Protein AF-A0A1W9T9X5-F1 (afdb_monomer)

Sequence (117 aa):
QAKKDGDTEKVKDIQAWGPAQQAQAHLKAFGTAPVHECFDCVKDKIPDVAKAAGVDVIVSKWEFDYMSPDADVVDITMELAKLFNPSERGWKSIKSLKKWKPYSHEKLQRIEKKHPH

Radius of gyration: 18.31 Å; Cα contacts (8 Å, |Δi|>4): 58; chains: 1; bounding box: 38×31×48 Å

pLDDT: mean 88.53, std 11.3, range [49.0, 98.12]

Foldseek 3Di:
DCVVPVVVVVVVVVVVVPLVVVLVVCCVLQAQDDPVVVCPVVVVVVVVLCVVQVHPDDDRPSPDPDDDPPDDDDPCVVVSVVSVVDDPVRVVVVVVSVPHDHDYSVVSVVVCVVPPD

Nearest PDB structures (foldseek):
  5zuv-assembly1_B  TM=2.141E-01  e=5.574E+00  Human coronavirus 229E
  4njl-assembly1_A  TM=1.615E-01  e=5.574E+00  Middle East respiratory syndrome-related coronavirus

Solvent-accessible surface area (backbone atoms only — not comparable to full-atom values): 7437 Å² total; per-residue (Å²): 112,49,88,80,70,73,43,63,64,62,42,50,53,58,62,54,45,56,44,53,52,50,53,51,50,46,36,44,73,44,26,75,48,82,59,69,78,73,41,65,90,48,51,89,54,48,64,58,55,31,59,75,70,72,46,96,76,90,75,61,98,74,72,68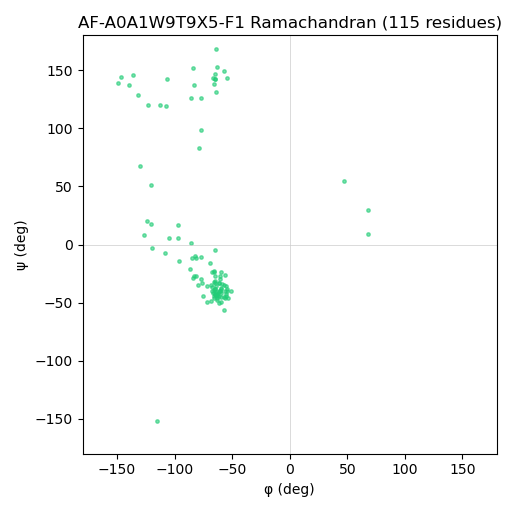,96,77,76,64,95,82,60,88,82,80,91,53,67,67,64,60,51,53,74,71,67,62,50,75,69,47,51,53,51,54,62,56,52,73,74,55,79,63,42,55,69,67,59,50,54,54,49,45,73,75,57,72,115

Structure (mmCIF, N/CA/C/O backbone):
data_AF-A0A1W9T9X5-F1
#
_entry.id   AF-A0A1W9T9X5-F1
#
loop_
_atom_site.group_PDB
_atom_site.id
_atom_site.type_symbol
_atom_site.label_atom_id
_atom_site.label_alt_id
_atom_site.label_comp_id
_atom_site.label_asym_id
_atom_site.label_entity_id
_atom_site.label_seq_id
_atom_site.pdbx_PDB_ins_code
_atom_site.Cartn_x
_atom_site.Cartn_y
_atom_site.Cartn_z
_atom_site.occupancy
_atom_site.B_iso_or_equiv
_atom_site.auth_seq_id
_atom_site.auth_comp_id
_atom_site.auth_asym_id
_atom_site.auth_atom_id
_atom_site.pdbx_PDB_model_num
ATOM 1 N N . GLN A 1 1 ? 17.165 -16.181 -24.064 1.00 55.22 1 GLN A N 1
ATOM 2 C CA . GLN A 1 1 ? 16.656 -17.068 -25.125 1.00 55.22 1 GLN A CA 1
ATOM 3 C C . GLN A 1 1 ? 16.311 -16.292 -26.404 1.00 55.22 1 GLN A C 1
ATOM 5 O O . GLN A 1 1 ? 16.989 -16.518 -27.386 1.00 55.22 1 GLN A O 1
ATOM 10 N N . ALA A 1 2 ? 15.456 -15.257 -26.385 1.00 53.75 2 ALA A N 1
ATOM 11 C CA . ALA A 1 2 ? 15.073 -14.490 -27.595 1.00 53.75 2 ALA A CA 1
ATOM 12 C C . ALA A 1 2 ? 16.221 -13.836 -28.410 1.00 53.75 2 ALA A C 1
ATOM 14 O O . ALA A 1 2 ? 16.177 -13.831 -29.634 1.00 53.75 2 ALA A O 1
ATOM 15 N N . LYS A 1 3 ? 17.298 -13.348 -27.768 1.00 49.00 3 LYS A N 1
ATOM 16 C CA . LYS A 1 3 ? 18.482 -12.820 -28.488 1.00 49.00 3 LYS A CA 1
ATOM 17 C C . LYS A 1 3 ? 19.253 -13.881 -29.291 1.00 49.00 3 LYS A C 1
ATOM 19 O O . LYS A 1 3 ? 19.994 -13.508 -30.190 1.00 49.00 3 LYS A O 1
ATOM 24 N N . LYS A 1 4 ? 19.128 -15.168 -28.943 1.00 55.03 4 LYS A N 1
ATOM 25 C CA . LYS A 1 4 ? 19.822 -16.266 -29.637 1.00 55.03 4 LYS A CA 1
ATOM 26 C C . LYS A 1 4 ? 19.043 -16.787 -30.848 1.00 55.03 4 LYS A C 1
ATOM 28 O O . LYS A 1 4 ? 19.670 -17.334 -31.744 1.00 55.03 4 LYS A O 1
ATOM 33 N N . ASP A 1 5 ? 17.733 -16.544 -30.900 1.00 58.84 5 ASP A N 1
ATOM 34 C CA . ASP A 1 5 ? 16.835 -17.151 -31.890 1.00 58.84 5 ASP A CA 1
ATOM 35 C C . ASP A 1 5 ? 16.407 -16.170 -33.006 1.00 58.84 5 ASP A C 1
ATOM 37 O O . ASP A 1 5 ? 15.570 -16.507 -33.835 1.00 58.84 5 ASP A O 1
ATOM 41 N N . GLY A 1 6 ? 16.959 -14.946 -33.045 1.00 55.44 6 GLY A N 1
ATOM 42 C CA . GLY A 1 6 ? 16.689 -13.965 -34.112 1.00 55.44 6 GLY A CA 1
ATOM 43 C C . GLY A 1 6 ? 15.258 -13.407 -34.140 1.00 55.44 6 GLY A C 1
ATOM 44 O O . GLY A 1 6 ? 14.894 -12.694 -35.072 1.00 55.44 6 GLY A O 1
ATOM 45 N N . 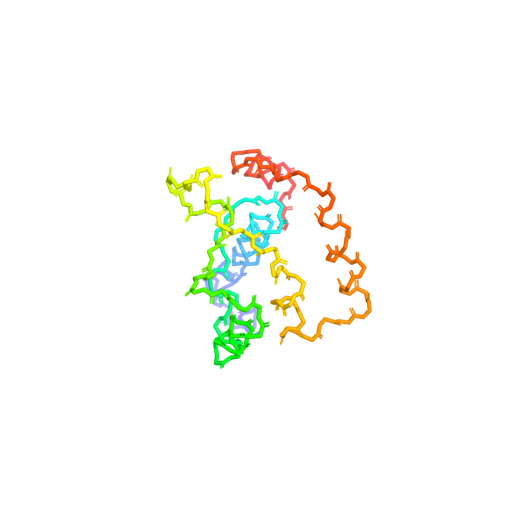ASP A 1 7 ? 14.456 -13.702 -33.115 1.00 64.44 7 ASP A N 1
ATOM 46 C CA . ASP A 1 7 ? 13.051 -13.306 -33.007 1.00 64.44 7 ASP A CA 1
ATOM 47 C C . ASP A 1 7 ? 12.941 -11.838 -32.558 1.00 64.44 7 ASP A C 1
ATOM 49 O O . ASP A 1 7 ? 12.858 -11.502 -31.371 1.00 64.44 7 ASP A O 1
ATOM 53 N N . THR A 1 8 ? 13.058 -10.942 -33.540 1.00 66.75 8 THR A N 1
ATOM 54 C CA . THR A 1 8 ? 13.164 -9.491 -33.339 1.00 66.75 8 THR A CA 1
ATOM 55 C C . THR A 1 8 ? 11.910 -8.863 -32.730 1.00 66.75 8 THR A C 1
ATOM 57 O O . THR A 1 8 ? 12.038 -7.864 -32.021 1.00 66.75 8 THR A O 1
ATOM 60 N N . GLU A 1 9 ? 10.727 -9.449 -32.931 1.00 67.75 9 GLU A N 1
ATOM 61 C CA . GLU A 1 9 ? 9.487 -9.006 -32.282 1.00 67.75 9 GLU A CA 1
ATOM 62 C C . GLU A 1 9 ? 9.487 -9.359 -30.796 1.00 67.75 9 GLU A C 1
ATOM 64 O O . GLU A 1 9 ? 9.347 -8.466 -29.961 1.00 67.75 9 GLU A O 1
ATOM 69 N N . LYS A 1 10 ? 9.807 -10.610 -30.432 1.00 65.06 10 LYS A N 1
ATOM 70 C CA . LYS A 1 10 ? 9.918 -10.990 -29.013 1.00 65.06 10 LYS A CA 1
ATOM 71 C C . LYS A 1 10 ? 10.998 -10.206 -28.273 1.00 65.06 10 LYS A C 1
ATOM 73 O O . LYS A 1 10 ? 10.852 -9.925 -27.085 1.00 65.06 10 LYS A O 1
ATOM 78 N N . VAL A 1 11 ? 12.096 -9.844 -28.941 1.00 68.62 11 VAL A N 1
ATOM 79 C CA . VAL A 1 11 ? 13.132 -8.989 -28.338 1.00 68.62 11 VAL A CA 1
ATOM 80 C C . VAL A 1 11 ? 12.605 -7.576 -28.072 1.00 68.62 11 VAL A C 1
ATOM 82 O O . VAL A 1 11 ? 12.882 -7.045 -26.997 1.00 68.62 11 VAL A O 1
ATOM 85 N N . LYS A 1 12 ? 11.834 -6.984 -28.994 1.00 70.00 12 LYS A N 1
ATOM 86 C CA . LYS A 1 12 ? 11.210 -5.665 -28.797 1.00 70.00 12 LYS A CA 1
ATOM 87 C C . LYS A 1 12 ? 10.173 -5.685 -27.676 1.00 70.00 12 LYS A C 1
ATOM 89 O O . LYS A 1 12 ? 10.197 -4.796 -26.828 1.00 70.00 12 LYS A O 1
ATOM 94 N N . ASP A 1 13 ? 9.344 -6.721 -27.615 1.00 68.88 13 ASP A N 1
ATOM 95 C CA . ASP A 1 13 ? 8.327 -6.865 -26.569 1.00 68.88 13 ASP A CA 1
ATOM 96 C C . ASP A 1 13 ? 8.959 -7.010 -25.180 1.00 68.88 13 ASP A C 1
ATOM 98 O O . ASP A 1 13 ? 8.564 -6.330 -24.233 1.00 68.88 13 ASP A O 1
ATOM 102 N N . ILE A 1 14 ? 10.013 -7.825 -25.056 1.00 68.62 14 ILE A N 1
ATOM 103 C CA . ILE A 1 14 ? 10.763 -7.971 -23.799 1.00 68.62 14 ILE A CA 1
ATOM 104 C C . ILE A 1 14 ? 11.458 -6.654 -23.411 1.00 68.62 14 ILE A C 1
ATOM 106 O O . ILE A 1 14 ? 11.506 -6.315 -22.227 1.00 68.62 14 ILE A O 1
ATOM 110 N N . GLN A 1 15 ? 11.988 -5.901 -24.383 1.00 75.06 15 GLN A N 1
ATOM 111 C CA . GLN A 1 15 ? 12.623 -4.601 -24.134 1.00 75.06 15 GLN A CA 1
ATOM 112 C C . GLN A 1 15 ? 11.626 -3.532 -23.673 1.00 75.06 15 GLN A C 1
ATOM 114 O O . GLN A 1 15 ? 11.972 -2.728 -22.814 1.00 75.06 15 GLN A O 1
ATOM 119 N N . ALA A 1 16 ? 10.398 -3.535 -24.194 1.00 77.81 16 ALA A N 1
ATOM 120 C CA . ALA A 1 16 ? 9.352 -2.600 -23.781 1.00 77.81 16 ALA A CA 1
ATOM 121 C C . ALA A 1 16 ? 8.712 -2.977 -22.432 1.00 77.81 16 ALA A C 1
ATOM 123 O O . ALA A 1 16 ? 8.275 -2.103 -21.681 1.00 77.81 16 ALA A O 1
ATOM 124 N N . TRP A 1 17 ? 8.677 -4.271 -22.101 1.00 82.00 17 TRP A N 1
ATOM 125 C CA . TRP A 1 17 ? 8.036 -4.775 -20.887 1.00 82.00 17 TRP A CA 1
ATOM 126 C C . TRP A 1 17 ? 8.695 -4.266 -19.599 1.00 82.00 17 TRP A C 1
ATOM 128 O O . TRP A 1 17 ? 7.993 -3.815 -18.696 1.00 82.00 17 TRP A O 1
ATOM 138 N N . GLY A 1 18 ? 10.029 -4.293 -19.510 1.00 84.12 18 GLY A N 1
ATOM 139 C CA . GLY A 1 18 ? 10.760 -3.889 -18.300 1.00 84.12 18 GLY A CA 1
ATOM 140 C C . GLY A 1 18 ? 10.453 -2.452 -17.848 1.00 84.12 18 GLY A C 1
ATOM 141 O O . GLY A 1 18 ? 9.966 -2.268 -16.728 1.00 84.12 18 GLY A O 1
ATOM 142 N N . PRO A 1 19 ? 10.654 -1.439 -18.713 1.00 87.62 19 PRO A N 1
ATOM 143 C CA . PRO A 1 19 ? 10.335 -0.048 -18.395 1.00 87.62 19 PRO A CA 1
ATOM 144 C C . PRO A 1 19 ? 8.856 0.166 -18.059 1.00 87.62 19 PRO A C 1
ATOM 146 O O . PRO A 1 19 ? 8.533 0.912 -17.136 1.00 87.62 19 PRO A O 1
ATOM 149 N N . ALA A 1 20 ? 7.946 -0.528 -18.752 1.00 86.50 20 ALA A N 1
ATOM 150 C CA . ALA A 1 20 ? 6.517 -0.443 -18.461 1.00 86.50 20 ALA A CA 1
ATOM 151 C C . ALA A 1 20 ? 6.184 -0.963 -17.052 1.00 86.50 20 ALA A C 1
ATOM 153 O O . ALA A 1 20 ? 5.439 -0.314 -16.317 1.00 86.50 20 ALA A O 1
ATOM 154 N N . GLN A 1 21 ? 6.767 -2.093 -16.640 1.00 88.56 21 GLN A N 1
ATOM 155 C CA . GLN A 1 21 ? 6.590 -2.618 -15.282 1.00 88.56 21 GLN A CA 1
ATOM 156 C C . GLN A 1 21 ? 7.187 -1.689 -14.224 1.00 88.56 21 GLN A C 1
ATOM 158 O O . GLN A 1 21 ? 6.587 -1.498 -13.166 1.00 88.56 21 GLN A O 1
ATOM 163 N N . GLN A 1 22 ? 8.335 -1.071 -14.508 1.00 88.50 22 GLN A N 1
ATOM 164 C CA . GLN A 1 22 ? 8.960 -0.126 -13.588 1.00 88.50 22 GLN A CA 1
ATOM 165 C C . GLN A 1 22 ? 8.106 1.132 -13.391 1.00 88.50 22 GLN A C 1
ATOM 167 O O . GLN A 1 22 ? 7.855 1.529 -12.251 1.00 88.50 22 GLN A O 1
ATOM 172 N N . ALA A 1 23 ? 7.560 1.688 -14.474 1.00 91.00 23 ALA A N 1
ATOM 173 C CA . ALA A 1 23 ? 6.630 2.809 -14.400 1.00 91.00 23 ALA A CA 1
ATOM 174 C C . ALA A 1 23 ? 5.372 2.456 -13.581 1.00 91.00 23 ALA A C 1
ATOM 176 O O . ALA A 1 23 ? 4.934 3.242 -12.738 1.00 91.00 23 ALA A O 1
ATOM 177 N N . GLN A 1 24 ? 4.815 1.251 -13.759 1.00 90.81 24 GLN A N 1
ATOM 178 C CA . GLN A 1 24 ? 3.689 0.770 -12.946 1.00 90.81 24 GLN A CA 1
ATOM 179 C C . GLN A 1 24 ? 4.064 0.614 -11.467 1.00 90.81 24 GLN A C 1
ATOM 181 O O . GLN A 1 24 ? 3.299 1.012 -10.587 1.00 90.81 24 GLN A O 1
ATOM 186 N N . ALA A 1 25 ? 5.255 0.095 -11.168 1.00 91.44 25 ALA A N 1
ATOM 187 C CA . ALA A 1 25 ? 5.747 -0.003 -9.798 1.00 91.44 25 ALA A CA 1
ATOM 188 C C . ALA A 1 25 ? 5.873 1.381 -9.139 1.00 91.44 25 ALA A C 1
ATOM 190 O O . ALA A 1 25 ? 5.481 1.543 -7.983 1.00 91.44 25 ALA A O 1
ATOM 191 N N . HIS A 1 26 ? 6.343 2.400 -9.865 1.00 93.12 26 HIS A N 1
ATOM 192 C CA . HIS A 1 26 ? 6.414 3.768 -9.349 1.00 93.12 26 HIS A CA 1
ATOM 193 C C . HIS A 1 26 ? 5.032 4.381 -9.091 1.00 93.12 26 HIS A C 1
ATOM 195 O O . HIS A 1 26 ? 4.843 5.034 -8.064 1.00 93.12 26 HIS A O 1
ATOM 201 N N . LEU A 1 27 ? 4.049 4.135 -9.965 1.00 92.94 27 LEU A N 1
ATOM 202 C CA . LEU A 1 27 ? 2.661 4.571 -9.761 1.00 92.94 27 LEU A CA 1
ATOM 203 C C . LEU A 1 27 ? 2.042 3.993 -8.483 1.00 92.94 27 LEU A C 1
ATOM 205 O O . LEU A 1 27 ? 1.325 4.700 -7.776 1.00 92.94 27 LEU A O 1
ATOM 209 N N . LYS A 1 28 ? 2.355 2.734 -8.175 1.00 92.12 28 LYS A N 1
ATOM 210 C CA . LYS A 1 28 ? 1.889 2.030 -6.975 1.00 92.12 28 LYS A CA 1
ATOM 211 C C . LYS A 1 28 ? 2.625 2.470 -5.711 1.00 92.12 28 LYS A C 1
ATOM 213 O O . LYS A 1 28 ? 2.009 2.687 -4.676 1.00 92.12 28 LYS A O 1
ATOM 218 N N . ALA A 1 29 ? 3.950 2.608 -5.785 1.00 90.56 29 ALA A N 1
ATOM 219 C CA . ALA A 1 29 ? 4.788 2.903 -4.622 1.00 90.56 29 ALA A CA 1
ATOM 220 C C . ALA A 1 29 ? 4.784 4.388 -4.223 1.00 90.56 29 ALA A C 1
ATOM 222 O O . ALA A 1 29 ? 4.882 4.708 -3.039 1.00 90.56 29 ALA A O 1
ATOM 223 N N . PHE A 1 30 ? 4.697 5.295 -5.201 1.00 92.94 30 PHE A N 1
ATOM 224 C CA . PHE A 1 30 ? 4.814 6.743 -4.992 1.00 92.94 30 PHE A CA 1
ATOM 225 C C . PHE A 1 30 ? 3.571 7.528 -5.406 1.00 92.94 30 PHE A C 1
ATOM 227 O O . PHE A 1 30 ? 3.555 8.748 -5.242 1.00 92.94 30 PHE A O 1
ATOM 234 N N . GLY A 1 31 ? 2.560 6.867 -5.963 1.00 93.56 31 GLY A N 1
ATOM 235 C CA . GLY A 1 31 ? 1.289 7.466 -6.350 1.00 93.56 31 GLY A CA 1
ATOM 236 C C . GLY A 1 31 ? 0.124 6.906 -5.541 1.00 93.56 31 GLY A C 1
ATOM 237 O O . GLY A 1 31 ? 0.273 6.505 -4.388 1.00 93.56 31 GLY A O 1
ATOM 238 N N . THR A 1 32 ? -1.050 6.920 -6.161 1.00 94.25 32 THR A N 1
ATOM 239 C CA . THR A 1 32 ? -2.310 6.418 -5.595 1.00 94.25 32 THR A CA 1
ATOM 240 C C . THR A 1 32 ? -2.906 5.299 -6.446 1.00 94.25 32 THR A C 1
ATOM 242 O O . THR A 1 32 ? -4.103 5.044 -6.366 1.00 94.25 32 THR A O 1
ATOM 245 N N . ALA A 1 33 ? -2.102 4.681 -7.320 1.00 92.88 33 ALA A N 1
ATOM 246 C CA . ALA A 1 33 ? -2.583 3.595 -8.161 1.00 92.88 33 ALA A CA 1
ATOM 247 C C . ALA A 1 33 ? -2.977 2.377 -7.304 1.00 92.88 33 ALA A C 1
ATOM 249 O O . ALA A 1 33 ? -2.325 2.130 -6.282 1.00 92.88 33 ALA A O 1
ATOM 250 N N . PRO A 1 34 ? -4.002 1.614 -7.722 1.00 91.94 34 PRO A N 1
ATOM 251 C CA . PRO A 1 34 ? -4.398 0.385 -7.047 1.00 91.94 34 PRO A CA 1
ATOM 252 C C . PRO A 1 34 ? -3.241 -0.610 -6.964 1.00 91.94 34 PRO A C 1
ATOM 254 O O . PRO A 1 34 ? -2.383 -0.678 -7.846 1.00 91.94 34 PRO A O 1
ATOM 257 N N . VAL A 1 35 ? -3.248 -1.408 -5.898 1.00 91.69 35 VAL A N 1
ATOM 258 C CA . VAL A 1 35 ? -2.278 -2.493 -5.666 1.00 91.69 35 VAL A CA 1
ATOM 259 C C . VAL A 1 35 ? -2.965 -3.842 -5.458 1.00 91.69 35 VAL A C 1
ATOM 261 O O . VAL A 1 35 ? -2.367 -4.751 -4.887 1.00 91.69 35 VAL A O 1
ATOM 264 N N . HIS A 1 36 ? -4.217 -3.976 -5.902 1.00 90.06 36 HIS A N 1
ATOM 265 C CA . HIS A 1 36 ? -5.035 -5.173 -5.686 1.00 90.06 36 HIS A CA 1
ATOM 266 C C . HIS A 1 36 ? -4.347 -6.433 -6.206 1.00 90.06 36 HIS A C 1
ATOM 268 O O . HIS A 1 36 ? -4.281 -7.421 -5.483 1.00 90.06 36 HIS A O 1
ATOM 274 N N . GLU A 1 37 ? -3.718 -6.380 -7.385 1.00 91.06 37 GLU A N 1
ATOM 275 C CA . GLU A 1 37 ? -3.009 -7.541 -7.935 1.00 91.06 37 GLU A CA 1
ATOM 276 C C . GLU A 1 37 ? -1.785 -7.958 -7.102 1.00 91.06 37 GLU A C 1
ATOM 278 O O . GLU A 1 37 ? -1.368 -9.113 -7.129 1.00 91.06 37 GLU A O 1
ATOM 283 N N . CYS A 1 38 ? -1.197 -7.045 -6.318 1.00 90.31 38 CYS A N 1
ATOM 284 C CA . CYS A 1 38 ? -0.081 -7.394 -5.440 1.00 90.31 38 CYS A CA 1
ATOM 285 C C . CYS A 1 38 ? -0.534 -8.322 -4.308 1.00 90.31 38 CYS A C 1
ATOM 287 O O . CYS A 1 38 ? 0.283 -9.056 -3.759 1.00 90.31 38 CYS A O 1
ATOM 289 N N . PHE A 1 39 ? -1.820 -8.299 -3.955 1.00 94.00 39 PHE A N 1
ATOM 290 C CA . PHE A 1 39 ? -2.378 -9.119 -2.890 1.00 94.00 39 PHE A CA 1
ATOM 291 C C . PHE A 1 39 ? -2.700 -10.552 -3.318 1.00 94.00 39 PHE A C 1
ATOM 293 O O . PHE A 1 39 ? -2.887 -11.397 -2.443 1.00 94.00 39 PHE A O 1
ATOM 300 N N . ASP A 1 40 ? -2.689 -10.873 -4.616 1.00 95.25 40 ASP A N 1
ATOM 301 C CA . ASP A 1 40 ? -3.060 -12.200 -5.125 1.00 95.25 40 ASP A CA 1
ATOM 302 C C . ASP A 1 40 ? -2.253 -13.339 -4.483 1.00 95.25 40 ASP A C 1
ATOM 304 O O . ASP A 1 40 ? -2.793 -14.408 -4.195 1.00 95.25 40 ASP A O 1
ATOM 308 N N . CYS A 1 41 ? -0.969 -13.105 -4.191 1.00 94.44 41 CYS A N 1
ATOM 309 C CA . CYS A 1 41 ? -0.088 -14.100 -3.577 1.00 94.44 41 CYS A CA 1
ATOM 310 C C . CYS A 1 41 ? -0.298 -14.287 -2.062 1.00 94.44 41 CYS A C 1
ATOM 312 O O . CYS A 1 41 ? 0.239 -15.231 -1.482 1.00 94.44 41 CYS A O 1
ATOM 314 N N . VAL A 1 42 ? -1.066 -13.405 -1.414 1.00 96.19 42 VAL A N 1
ATOM 315 C CA . VAL A 1 42 ? -1.369 -13.449 0.027 1.00 96.19 42 VAL A CA 1
ATOM 316 C C . VAL A 1 42 ? -2.869 -13.412 0.326 1.00 96.19 42 VAL A C 1
ATOM 318 O O . VAL A 1 42 ? -3.246 -13.324 1.494 1.00 96.19 42 VAL A O 1
ATOM 321 N N . LYS A 1 43 ? -3.723 -13.508 -0.700 1.00 96.06 43 LYS A N 1
ATOM 322 C CA . LYS A 1 43 ? -5.177 -13.313 -0.612 1.00 96.06 43 LYS A CA 1
ATOM 323 C C . LYS A 1 43 ? -5.837 -14.144 0.491 1.00 96.06 43 LYS A C 1
ATOM 325 O O . LYS A 1 43 ? -6.661 -13.627 1.237 1.00 96.06 43 LYS A O 1
ATOM 330 N N . ASP A 1 44 ? -5.394 -15.388 0.666 1.00 97.44 44 ASP A N 1
ATOM 331 C CA . ASP A 1 44 ? -5.978 -16.325 1.630 1.00 97.44 44 ASP A CA 1
ATOM 332 C C . ASP A 1 44 ? -5.692 -15.923 3.090 1.00 97.44 44 ASP A C 1
ATOM 334 O O . ASP A 1 44 ? -6.363 -16.392 4.002 1.00 97.44 44 ASP A O 1
ATOM 338 N N . LYS A 1 45 ? -4.721 -15.027 3.325 1.00 97.44 45 LYS A N 1
ATOM 339 C CA . LYS A 1 45 ? -4.343 -14.520 4.656 1.00 97.44 45 LYS A CA 1
ATOM 340 C C . LYS A 1 45 ? -5.010 -13.189 5.012 1.00 97.44 45 LYS A C 1
ATOM 342 O O . LYS A 1 45 ? -4.967 -12.774 6.167 1.00 97.44 45 LYS A O 1
ATOM 347 N N . ILE A 1 46 ? -5.601 -12.496 4.037 1.00 96.88 46 ILE A N 1
ATOM 348 C CA . ILE A 1 46 ? -6.227 -11.181 4.243 1.00 96.88 46 ILE A CA 1
ATOM 349 C C . ILE A 1 46 ? -7.413 -11.252 5.218 1.00 96.88 46 ILE A C 1
ATOM 351 O O . ILE A 1 46 ? -7.476 -10.395 6.103 1.00 96.88 46 ILE A O 1
ATOM 355 N N . PRO A 1 47 ? -8.309 -12.262 5.149 1.00 97.56 47 PRO A N 1
ATOM 356 C CA . PRO A 1 47 ? -9.417 -12.366 6.098 1.00 97.56 47 PRO A CA 1
ATOM 357 C C . PRO A 1 47 ? -8.969 -12.464 7.560 1.00 97.56 47 PRO A C 1
ATOM 359 O O . PRO A 1 47 ? -9.641 -11.935 8.441 1.00 97.56 47 PRO A O 1
ATOM 362 N N . ASP A 1 48 ? -7.831 -13.102 7.836 1.00 97.88 48 ASP A N 1
ATOM 363 C CA . ASP A 1 48 ? -7.315 -13.224 9.203 1.00 97.88 48 ASP A CA 1
ATOM 364 C C . ASP A 1 48 ? -6.769 -11.893 9.727 1.00 97.88 48 ASP A C 1
ATOM 366 O O . ASP A 1 48 ? -6.972 -11.566 10.896 1.00 97.88 48 ASP A O 1
ATOM 370 N N . VAL A 1 49 ? -6.150 -11.084 8.859 1.00 97.75 49 VAL A N 1
ATOM 371 C CA . VAL A 1 49 ? -5.749 -9.711 9.203 1.00 97.75 49 VAL A CA 1
ATOM 372 C C . VAL A 1 49 ? -6.974 -8.851 9.514 1.00 97.75 49 VAL A C 1
ATOM 374 O O . VAL A 1 49 ? -6.963 -8.140 10.516 1.00 97.75 49 VAL A O 1
ATOM 377 N N . ALA A 1 50 ? -8.036 -8.949 8.707 1.00 97.75 50 ALA A N 1
ATOM 378 C CA . ALA A 1 50 ? -9.278 -8.207 8.934 1.00 97.75 50 ALA A CA 1
ATOM 379 C C . ALA A 1 50 ? -9.907 -8.557 10.293 1.00 97.75 50 ALA A C 1
ATOM 381 O O . ALA A 1 50 ? -10.166 -7.671 11.106 1.00 97.75 50 ALA A O 1
ATOM 382 N N . LYS A 1 51 ? -10.052 -9.859 10.586 1.00 98.12 51 LYS A N 1
ATOM 383 C CA . LYS A 1 51 ? -10.576 -10.350 11.871 1.00 98.12 51 LYS A CA 1
ATOM 384 C C . LYS A 1 51 ? -9.727 -9.892 13.054 1.00 98.12 51 LYS A C 1
ATOM 386 O O . LYS A 1 51 ? -10.277 -9.451 14.056 1.00 98.12 51 LYS A O 1
ATOM 391 N N . ALA A 1 52 ? -8.401 -9.992 12.948 1.00 97.88 52 ALA A N 1
ATOM 392 C CA . ALA A 1 52 ? -7.492 -9.587 14.018 1.00 97.88 52 ALA A CA 1
ATOM 393 C C . ALA A 1 52 ? -7.524 -8.073 14.281 1.00 97.88 52 ALA A C 1
ATOM 395 O O . ALA A 1 52 ?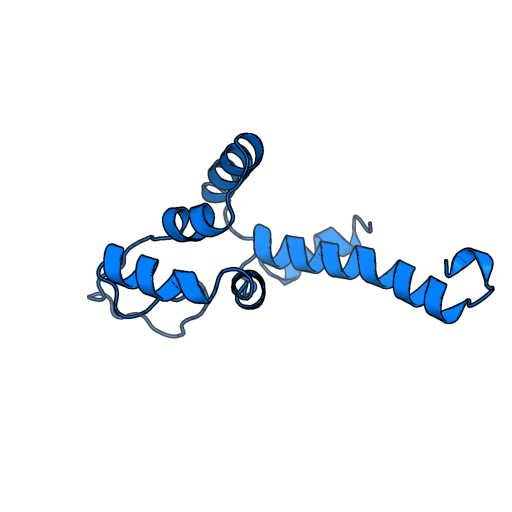 -7.350 -7.650 15.421 1.00 97.88 52 ALA A O 1
ATOM 396 N N . ALA A 1 53 ? -7.752 -7.268 13.241 1.00 97.62 53 ALA A N 1
ATOM 397 C CA . ALA A 1 53 ? -7.913 -5.822 13.351 1.00 97.62 53 ALA A CA 1
ATOM 398 C C . ALA A 1 53 ? -9.336 -5.391 13.751 1.00 97.62 53 ALA A C 1
ATOM 400 O O . ALA A 1 53 ? -9.537 -4.220 14.056 1.00 97.62 53 ALA A O 1
ATOM 401 N N . GLY A 1 54 ? -10.306 -6.313 13.754 1.00 97.62 54 GLY A N 1
ATOM 402 C CA . GLY A 1 54 ? -11.704 -6.016 14.061 1.00 97.62 54 GLY A CA 1
ATOM 403 C C . GLY A 1 54 ? -12.394 -5.154 13.002 1.00 97.62 54 GLY A C 1
ATOM 404 O O . GLY A 1 54 ? -13.271 -4.375 13.353 1.00 97.62 54 GLY A O 1
ATOM 405 N N . VAL A 1 55 ? -11.984 -5.260 11.733 1.00 97.75 55 VAL A N 1
ATOM 406 C CA . VAL A 1 55 ? -12.552 -4.470 10.628 1.00 97.75 55 VAL A CA 1
ATOM 407 C C . VAL A 1 55 ? -13.440 -5.322 9.726 1.00 97.75 55 VAL A C 1
ATOM 409 O O . VAL A 1 55 ? -13.111 -6.468 9.415 1.00 97.75 55 VAL A O 1
ATOM 412 N N . ASP A 1 56 ? -14.534 -4.732 9.250 1.00 96.31 56 ASP A N 1
ATOM 413 C CA . ASP A 1 56 ? -15.473 -5.392 8.333 1.00 96.31 56 ASP A CA 1
ATOM 414 C C . ASP A 1 56 ? -15.028 -5.309 6.867 1.00 96.31 56 ASP A C 1
ATOM 416 O O . ASP A 1 56 ? -15.340 -6.182 6.055 1.00 96.31 56 ASP A O 1
ATOM 420 N N . VAL A 1 57 ? -14.292 -4.251 6.514 1.00 95.25 57 VAL A N 1
ATOM 421 C CA . VAL A 1 57 ? -13.868 -3.956 5.142 1.00 95.25 57 VAL A CA 1
ATOM 422 C C . VAL A 1 57 ? -12.430 -3.450 5.140 1.00 95.25 57 VAL A C 1
ATOM 424 O O . VAL A 1 57 ? -12.044 -2.615 5.954 1.00 95.25 57 VAL A O 1
ATOM 427 N N . ILE A 1 58 ? -11.640 -3.934 4.180 1.00 95.44 58 ILE A N 1
ATOM 428 C CA . ILE A 1 58 ? -10.315 -3.398 3.869 1.00 95.44 58 ILE A CA 1
ATOM 429 C C . ILE A 1 58 ? -10.416 -2.658 2.541 1.00 95.44 58 ILE A C 1
ATOM 431 O O . ILE A 1 58 ? -10.734 -3.256 1.516 1.00 95.44 58 ILE A O 1
ATOM 435 N N . VAL A 1 59 ? -10.122 -1.362 2.560 1.00 94.12 59 VAL A N 1
ATOM 436 C CA . VAL A 1 59 ? -10.135 -0.503 1.375 1.00 94.12 59 VAL A CA 1
ATOM 437 C C . VAL A 1 59 ? -8.898 0.387 1.369 1.00 94.12 59 VAL A C 1
ATOM 439 O O . VAL A 1 59 ? -8.392 0.798 2.415 1.00 94.12 59 VAL A O 1
ATOM 442 N N . SER A 1 60 ? -8.382 0.680 0.178 1.00 93.44 60 SER A N 1
ATOM 443 C CA . SER A 1 60 ? -7.335 1.684 0.020 1.00 93.44 60 SER A CA 1
ATOM 444 C C . SER A 1 60 ? -7.883 3.058 0.382 1.00 93.44 60 SER A C 1
ATOM 446 O O . SER A 1 60 ? -8.969 3.442 -0.048 1.00 93.44 60 SER A O 1
ATOM 448 N N . LYS A 1 61 ? -7.088 3.859 1.097 1.00 91.69 61 LYS A N 1
ATOM 449 C CA . LYS A 1 61 ? -7.484 5.224 1.474 1.00 91.69 61 LYS A CA 1
ATOM 450 C C . LYS A 1 61 ? -7.661 6.194 0.294 1.00 91.69 61 LYS A C 1
ATOM 452 O O . LYS A 1 61 ? -7.988 7.358 0.503 1.00 91.69 61 LYS A O 1
ATOM 457 N N . TRP A 1 62 ? -7.355 5.736 -0.920 1.00 92.19 62 TRP A N 1
ATOM 458 C CA . TRP A 1 62 ? -7.468 6.486 -2.168 1.00 92.19 62 TRP A CA 1
ATOM 459 C C . TRP A 1 62 ? -8.612 6.001 -3.065 1.00 92.19 62 TRP A C 1
ATOM 461 O O . TRP A 1 62 ? -8.846 6.611 -4.101 1.00 92.19 62 TRP A O 1
ATOM 471 N N . GLU A 1 63 ? -9.274 4.896 -2.713 1.00 91.19 63 GLU A N 1
ATOM 472 C CA . GLU A 1 63 ? -10.200 4.176 -3.598 1.00 91.19 63 GLU A CA 1
ATOM 473 C C . GLU A 1 63 ? -11.607 4.097 -2.994 1.00 91.19 63 GLU A C 1
ATOM 475 O O . GLU A 1 63 ? -12.200 3.027 -2.887 1.00 91.19 63 GLU A O 1
ATOM 480 N N . PHE A 1 64 ? -12.134 5.246 -2.577 1.00 91.69 64 PHE A N 1
ATOM 481 C CA . PHE A 1 64 ? -13.532 5.403 -2.190 1.00 91.69 64 PHE A CA 1
ATOM 482 C C . PHE A 1 64 ? -14.030 6.802 -2.561 1.00 91.69 64 PHE A C 1
ATOM 484 O O . PHE A 1 64 ? -13.291 7.781 -2.456 1.00 91.69 64 PHE A O 1
ATOM 491 N N . ASP A 1 65 ? -15.297 6.901 -2.966 1.00 94.75 65 ASP A N 1
ATOM 492 C CA . ASP A 1 65 ? -15.921 8.182 -3.328 1.00 94.75 65 ASP A CA 1
ATOM 493 C C . ASP A 1 65 ? -16.436 8.949 -2.101 1.00 94.75 65 ASP A C 1
ATOM 495 O O . ASP A 1 65 ? -16.529 10.177 -2.107 1.00 94.75 65 ASP A O 1
ATOM 499 N N . TYR A 1 66 ? -16.773 8.222 -1.034 1.00 95.06 66 TYR A N 1
ATOM 500 C CA . TYR A 1 66 ? -17.295 8.772 0.209 1.00 95.06 66 TYR A CA 1
ATOM 501 C C . TYR A 1 66 ? -16.882 7.904 1.396 1.00 95.06 66 TYR A C 1
ATOM 503 O O . TYR A 1 66 ? -16.951 6.678 1.341 1.00 95.06 66 TYR A O 1
ATOM 511 N N . MET A 1 67 ? -16.503 8.560 2.488 1.00 94.19 67 MET A N 1
ATOM 512 C CA . MET A 1 67 ? -16.342 7.955 3.804 1.00 94.19 67 MET A CA 1
ATOM 513 C C . MET A 1 67 ? -17.068 8.852 4.796 1.00 94.19 67 MET A C 1
ATOM 515 O O . MET A 1 67 ? -16.852 10.067 4.805 1.00 94.19 67 MET A O 1
ATOM 519 N N . SER A 1 68 ? -17.943 8.258 5.602 1.00 94.75 68 SER A N 1
ATOM 520 C CA . SER A 1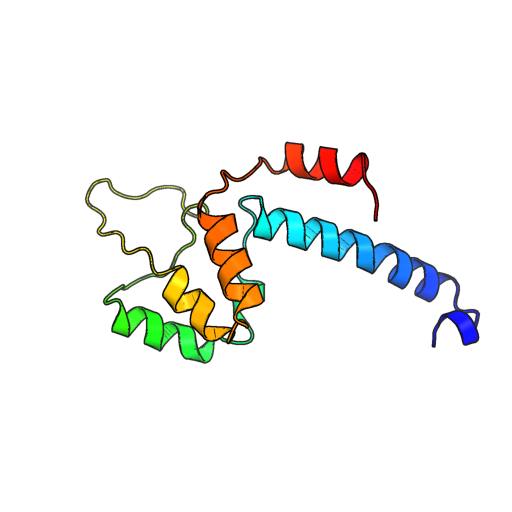 68 ? -18.692 9.021 6.593 1.00 94.75 68 SER A CA 1
ATOM 521 C C . SER A 1 68 ? -17.748 9.613 7.646 1.00 94.75 68 SER A C 1
ATOM 523 O O . SER A 1 68 ? -16.782 8.943 8.015 1.00 94.75 68 SER A O 1
ATOM 525 N N . PRO A 1 69 ? -17.983 10.838 8.153 1.00 93.25 69 PRO A N 1
ATOM 526 C CA . PRO A 1 69 ? -17.122 11.440 9.178 1.00 93.25 69 PRO A CA 1
ATOM 527 C C . PRO A 1 69 ? -17.038 10.637 10.486 1.00 93.25 69 PRO A C 1
ATOM 529 O O . PRO A 1 69 ? -16.081 10.783 11.238 1.00 93.25 69 PRO A O 1
ATOM 532 N N . ASP A 1 70 ? -18.052 9.822 10.753 1.00 95.88 70 ASP A N 1
ATOM 533 C CA . ASP A 1 70 ? -18.216 8.927 11.898 1.00 95.88 70 ASP A CA 1
ATOM 534 C C . ASP A 1 70 ? -17.796 7.477 11.605 1.00 95.88 70 ASP A C 1
ATOM 536 O O . ASP A 1 70 ? -17.963 6.609 12.460 1.00 95.88 70 ASP A O 1
ATOM 540 N N . ALA A 1 71 ? -17.236 7.198 10.422 1.00 95.25 71 ALA A N 1
ATOM 541 C CA . ALA A 1 71 ? -16.653 5.894 10.136 1.00 95.25 71 ALA A CA 1
ATOM 542 C C . ALA A 1 71 ? -15.448 5.638 11.053 1.00 95.25 71 ALA A C 1
ATOM 544 O O . ALA A 1 71 ? -14.550 6.477 11.164 1.00 95.25 71 ALA A O 1
ATOM 545 N N . ASP A 1 72 ? -15.410 4.460 11.676 1.00 96.00 72 ASP A N 1
ATOM 546 C CA . ASP A 1 72 ? -14.239 4.015 12.424 1.00 96.00 72 ASP A CA 1
ATOM 547 C C . ASP A 1 72 ? -13.157 3.532 11.449 1.00 96.00 72 ASP A C 1
ATOM 549 O O . ASP A 1 72 ? -13.411 2.712 10.563 1.00 96.00 72 ASP A O 1
ATOM 553 N N . VAL A 1 73 ? -11.949 4.081 11.57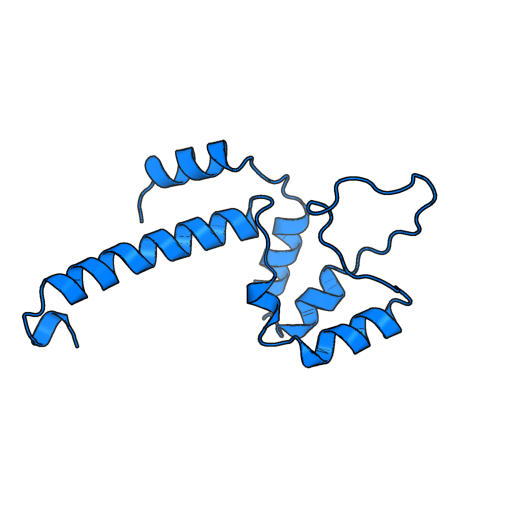5 1.00 96.25 73 VAL A N 1
ATOM 554 C CA . VAL A 1 73 ? -10.856 3.868 10.621 1.00 96.25 73 VAL A CA 1
ATOM 555 C C . VAL A 1 73 ? -9.644 3.310 11.342 1.00 96.25 73 VAL A C 1
ATOM 557 O O . VAL A 1 73 ? -9.030 3.972 12.180 1.00 96.25 73 VAL A O 1
ATOM 560 N N . VAL A 1 74 ? -9.225 2.121 10.918 1.00 97.50 74 VAL A N 1
ATOM 561 C CA . VAL A 1 74 ? -8.033 1.444 11.435 1.00 97.50 74 VAL A CA 1
ATOM 562 C C . VAL A 1 74 ? -6.964 1.367 10.337 1.00 97.50 74 VAL A C 1
ATOM 564 O O . VAL A 1 74 ? -7.176 0.770 9.282 1.00 97.50 74 VAL A O 1
ATOM 567 N N . ASP A 1 75 ? -5.786 1.961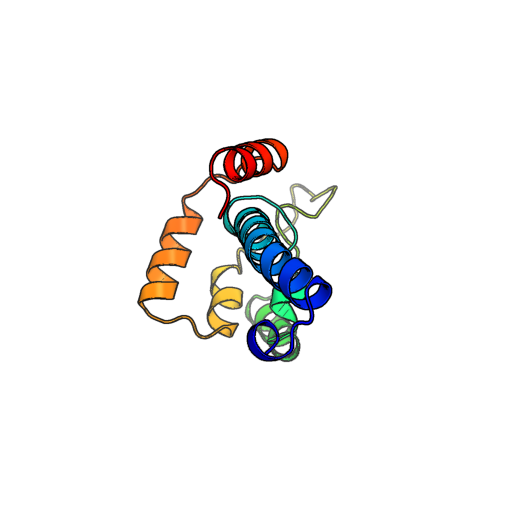 10.571 1.00 95.56 75 ASP A N 1
ATOM 568 C CA . ASP A 1 75 ? -4.625 1.829 9.671 1.00 95.56 75 ASP A CA 1
ATOM 569 C C . ASP A 1 75 ? -3.958 0.457 9.865 1.00 95.56 75 ASP A C 1
ATOM 571 O O . ASP A 1 75 ? -3.138 0.283 10.764 1.00 95.56 75 ASP A O 1
ATOM 575 N N . ILE A 1 76 ? -4.283 -0.495 8.986 1.00 96.31 76 ILE A N 1
ATOM 576 C CA . ILE A 1 76 ? -3.709 -1.853 8.962 1.00 96.31 76 ILE A CA 1
ATOM 577 C C . ILE A 1 76 ? -2.554 -2.016 7.954 1.00 96.31 76 ILE A C 1
ATOM 579 O O . ILE A 1 76 ? -2.199 -3.132 7.565 1.00 96.31 76 ILE A O 1
ATOM 583 N N . THR A 1 77 ? -1.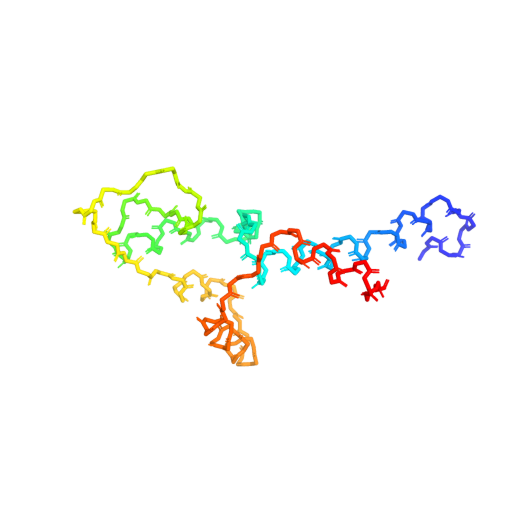963 -0.914 7.471 1.00 93.50 77 THR A N 1
ATOM 584 C CA . THR A 1 77 ? -0.942 -0.950 6.403 1.00 93.50 77 THR A CA 1
ATOM 585 C C . THR A 1 77 ? 0.237 -1.855 6.770 1.00 93.50 77 THR A C 1
ATOM 587 O O . THR A 1 77 ? 0.772 -2.578 5.928 1.00 93.50 77 THR A O 1
ATOM 590 N N . MET A 1 78 ? 0.668 -1.821 8.034 1.00 94.31 78 MET A N 1
ATOM 591 C CA . MET A 1 78 ? 1.832 -2.586 8.487 1.00 94.31 78 MET A CA 1
ATOM 592 C C . MET A 1 78 ? 1.506 -4.070 8.651 1.00 94.31 78 MET A C 1
ATOM 594 O O . MET A 1 78 ? 2.362 -4.917 8.409 1.00 94.31 78 MET A O 1
ATOM 598 N N . GLU A 1 79 ? 0.278 -4.387 9.036 1.00 96.00 79 GLU A N 1
ATOM 599 C CA . GLU A 1 79 ? -0.260 -5.732 9.207 1.00 96.00 79 GLU A CA 1
ATOM 600 C C . GLU A 1 79 ? -0.328 -6.431 7.851 1.00 96.00 79 GLU A C 1
ATOM 602 O O . GLU A 1 79 ? 0.183 -7.541 7.706 1.00 96.00 79 GLU A O 1
ATOM 607 N N . LEU A 1 80 ? -0.830 -5.730 6.832 1.00 95.44 80 LEU A N 1
ATOM 608 C CA . LEU A 1 80 ? -0.812 -6.204 5.451 1.00 95.44 80 LEU A CA 1
ATOM 609 C C . LEU A 1 80 ? 0.619 -6.367 4.923 1.00 95.44 80 LEU A C 1
ATOM 611 O O . LEU A 1 80 ? 0.939 -7.387 4.315 1.00 95.44 80 LEU A O 1
ATOM 615 N N . ALA A 1 81 ? 1.519 -5.418 5.203 1.00 94.31 81 ALA A N 1
ATOM 616 C CA . ALA A 1 81 ? 2.914 -5.512 4.771 1.00 94.31 81 ALA A CA 1
ATOM 617 C C . ALA A 1 81 ? 3.645 -6.737 5.355 1.00 94.31 81 ALA A C 1
ATOM 619 O O . ALA A 1 81 ? 4.488 -7.326 4.677 1.00 94.31 81 ALA A O 1
ATOM 620 N N . LYS A 1 82 ? 3.313 -7.163 6.586 1.00 95.75 82 LYS A N 1
ATOM 621 C CA . LYS A 1 82 ? 3.899 -8.363 7.216 1.00 95.75 82 LYS A CA 1
ATOM 622 C C . LYS A 1 82 ? 3.611 -9.637 6.414 1.00 95.75 82 LYS A C 1
ATOM 624 O O . LYS A 1 82 ? 4.451 -10.535 6.418 1.00 95.75 82 LYS A O 1
ATOM 629 N N . LEU A 1 83 ? 2.485 -9.713 5.696 1.00 96.19 83 LEU A N 1
ATOM 630 C CA . LEU A 1 83 ? 2.107 -10.898 4.912 1.00 96.19 83 LEU A CA 1
ATOM 631 C C . LEU A 1 83 ? 3.124 -11.246 3.814 1.00 96.19 83 LEU A C 1
ATOM 633 O O . LEU A 1 83 ? 3.269 -12.418 3.466 1.00 96.19 83 LEU A O 1
ATOM 637 N N . PHE A 1 84 ? 3.855 -10.244 3.320 1.00 94.62 84 PHE A N 1
ATOM 638 C CA . PHE A 1 84 ? 4.875 -10.380 2.276 1.00 94.62 84 PHE A CA 1
ATOM 639 C C . PHE A 1 84 ? 6.260 -10.763 2.810 1.00 94.62 84 PHE A C 1
ATOM 641 O O . PHE A 1 84 ? 7.207 -10.859 2.032 1.00 94.62 84 PHE A O 1
ATOM 648 N N . ASN A 1 85 ? 6.395 -10.964 4.126 1.00 94.81 85 ASN A N 1
ATOM 649 C CA . ASN A 1 85 ? 7.649 -11.311 4.793 1.00 94.81 85 ASN A CA 1
ATOM 650 C C . ASN A 1 85 ? 8.851 -10.433 4.360 1.00 94.81 85 ASN A C 1
ATOM 652 O O . ASN A 1 85 ? 9.871 -10.951 3.892 1.00 94.81 85 ASN A O 1
ATOM 656 N N . PRO A 1 86 ? 8.749 -9.092 4.451 1.00 94.50 86 PRO A N 1
ATOM 657 C CA . PRO A 1 86 ? 9.814 -8.211 3.994 1.00 94.50 86 PRO A CA 1
ATOM 658 C C . PRO A 1 86 ? 11.074 -8.372 4.852 1.00 94.50 86 PRO A C 1
ATOM 660 O O . PRO A 1 86 ? 11.020 -8.502 6.076 1.00 94.50 86 PRO A O 1
ATOM 663 N N . SER A 1 87 ? 12.235 -8.291 4.199 1.00 96.19 87 SER A N 1
ATOM 664 C CA . SER A 1 87 ? 13.533 -8.260 4.880 1.00 96.19 87 SER A CA 1
ATOM 665 C C . SER A 1 87 ? 13.684 -7.011 5.753 1.00 96.19 87 SER A C 1
ATOM 667 O O . SER A 1 87 ? 12.948 -6.034 5.602 1.00 96.19 87 SER A O 1
ATOM 669 N N . GLU A 1 88 ? 14.703 -6.967 6.614 1.00 95.06 88 GLU A N 1
ATOM 670 C CA . GLU A 1 88 ? 15.013 -5.758 7.394 1.00 95.06 88 GLU A CA 1
ATOM 671 C C . GLU A 1 88 ? 15.196 -4.514 6.515 1.00 95.06 88 GLU A C 1
ATOM 673 O O . GLU A 1 88 ? 14.729 -3.420 6.847 1.00 95.06 88 GLU A O 1
ATOM 678 N N . ARG A 1 89 ? 15.859 -4.677 5.363 1.00 94.62 89 ARG A N 1
ATOM 679 C CA . ARG A 1 89 ? 16.005 -3.606 4.374 1.00 94.62 89 ARG A CA 1
ATOM 680 C C . ARG A 1 89 ? 14.644 -3.203 3.806 1.00 94.62 89 ARG A C 1
ATOM 682 O O . ARG A 1 89 ? 14.374 -2.009 3.716 1.00 94.62 89 ARG A O 1
ATOM 689 N N . GLY A 1 90 ? 13.787 -4.174 3.492 1.00 92.94 90 GLY A N 1
ATOM 690 C CA . GLY A 1 90 ? 12.409 -3.929 3.063 1.00 92.94 90 GLY A CA 1
ATOM 691 C C . GLY A 1 90 ? 11.620 -3.125 4.096 1.00 92.94 90 GLY A C 1
ATOM 692 O O . GLY A 1 90 ? 11.010 -2.115 3.753 1.00 92.94 90 GLY A O 1
ATOM 693 N N . TRP A 1 91 ? 11.721 -3.477 5.380 1.00 94.62 91 TRP A N 1
ATOM 694 C CA . TRP A 1 91 ? 11.084 -2.725 6.462 1.00 94.62 91 TRP A CA 1
ATOM 695 C C . TRP A 1 91 ? 11.573 -1.281 6.565 1.00 94.62 91 TRP A C 1
ATOM 697 O O . TRP A 1 91 ? 10.765 -0.378 6.794 1.00 94.62 91 TRP A O 1
ATOM 707 N N . LYS A 1 92 ? 12.877 -1.037 6.386 1.00 93.19 92 LYS A N 1
ATOM 708 C CA . LYS A 1 92 ? 13.426 0.329 6.344 1.00 93.19 92 LYS A CA 1
ATOM 709 C C . LYS A 1 92 ? 12.826 1.123 5.183 1.00 93.19 92 LYS A C 1
ATOM 711 O O . LYS A 1 92 ? 12.395 2.258 5.388 1.00 93.19 92 LYS A O 1
ATOM 716 N N . SER A 1 93 ? 12.729 0.514 4.002 1.00 90.94 93 SER A N 1
ATOM 717 C CA . SER A 1 93 ? 12.096 1.130 2.834 1.00 90.94 93 SER A CA 1
ATOM 718 C C . SER A 1 93 ? 10.616 1.441 3.082 1.00 90.94 93 SER A C 1
ATOM 720 O O . SER A 1 93 ? 10.220 2.594 2.931 1.00 90.94 93 SER A O 1
ATOM 722 N N . ILE A 1 94 ? 9.819 0.486 3.569 1.00 91.31 94 ILE A N 1
ATOM 723 C CA . ILE A 1 94 ? 8.390 0.683 3.881 1.00 91.31 94 ILE A CA 1
ATOM 724 C C . ILE A 1 94 ? 8.190 1.845 4.868 1.00 91.31 94 ILE A C 1
ATOM 726 O O . ILE A 1 94 ? 7.376 2.739 4.637 1.00 91.31 94 ILE A O 1
ATOM 730 N N . LYS A 1 95 ? 8.985 1.894 5.945 1.00 90.06 95 LYS A N 1
ATOM 731 C CA . LYS A 1 95 ? 8.914 2.979 6.938 1.00 90.06 95 LYS A CA 1
ATOM 732 C C . LYS A 1 95 ? 9.281 4.343 6.352 1.00 90.06 95 LYS A C 1
ATOM 734 O O . LYS A 1 95 ? 8.703 5.349 6.760 1.00 90.06 95 LYS A O 1
ATOM 739 N N . SER A 1 96 ? 10.230 4.393 5.416 1.00 88.50 96 SER A N 1
ATOM 740 C CA . SER A 1 96 ? 10.569 5.640 4.721 1.00 88.50 96 SER A CA 1
ATOM 741 C C . SER A 1 96 ? 9.432 6.114 3.810 1.00 88.50 96 SER A C 1
ATOM 743 O O . SER A 1 96 ? 9.097 7.297 3.834 1.00 88.50 96 SER A O 1
ATOM 745 N N . LEU A 1 97 ? 8.770 5.188 3.107 1.00 86.75 97 LEU A N 1
ATOM 746 C CA . LEU A 1 97 ? 7.642 5.484 2.223 1.00 86.75 97 LEU A CA 1
ATOM 747 C C . LEU A 1 97 ? 6.422 6.013 2.980 1.00 86.75 97 LEU A C 1
ATOM 749 O O . LEU A 1 97 ? 5.750 6.904 2.475 1.00 86.75 97 LEU A O 1
ATOM 753 N N . LYS A 1 98 ? 6.176 5.568 4.223 1.00 83.69 98 LYS A N 1
ATOM 754 C CA . LYS A 1 98 ? 5.068 6.089 5.052 1.00 83.69 98 LYS A CA 1
ATOM 755 C C . LYS A 1 98 ? 5.121 7.614 5.249 1.00 83.69 98 LYS A C 1
ATOM 757 O O . LYS A 1 98 ? 4.087 8.237 5.468 1.00 83.69 98 LYS A O 1
ATOM 762 N N . LYS A 1 99 ? 6.309 8.228 5.170 1.00 86.00 99 LYS A N 1
ATOM 763 C CA . LYS A 1 99 ? 6.498 9.686 5.306 1.00 86.00 99 LYS A CA 1
ATOM 764 C C . LYS A 1 99 ? 6.275 10.451 4.000 1.00 86.00 99 LYS A C 1
ATOM 766 O O . LYS A 1 99 ? 6.249 11.681 4.008 1.00 86.00 99 LYS A O 1
ATOM 771 N N . TRP A 1 100 ? 6.173 9.743 2.883 1.00 86.94 100 TRP A N 1
ATOM 772 C CA . TRP A 1 100 ? 6.086 10.339 1.564 1.00 86.94 100 TRP A CA 1
ATOM 773 C C . TRP A 1 100 ? 4.650 10.752 1.240 1.00 86.94 100 TRP A C 1
ATOM 775 O O . TRP A 1 100 ? 3.703 10.006 1.487 1.00 86.94 100 TRP A O 1
ATOM 785 N N . LYS A 1 101 ? 4.485 11.940 0.649 1.00 91.06 101 LYS A N 1
ATOM 786 C CA . LYS A 1 101 ? 3.205 12.348 0.063 1.00 91.06 101 LYS A CA 1
ATOM 787 C C . LYS A 1 101 ? 3.129 11.816 -1.368 1.00 91.06 101 LYS A C 1
ATOM 789 O O . LYS A 1 101 ? 4.042 12.118 -2.139 1.00 91.06 101 LYS A O 1
ATOM 794 N N . PRO A 1 102 ? 2.071 11.075 -1.738 1.00 93.00 102 PRO A N 1
ATOM 795 C CA . PRO A 1 102 ? 1.927 10.579 -3.095 1.00 93.00 102 PRO A CA 1
ATOM 796 C C . PRO A 1 102 ? 2.004 11.696 -4.132 1.00 93.00 102 PRO A C 1
ATOM 798 O O . PRO A 1 102 ? 1.514 12.808 -3.924 1.00 93.00 102 PRO A O 1
ATOM 801 N N . TYR A 1 103 ? 2.611 11.388 -5.267 1.00 94.12 103 TYR A N 1
ATOM 802 C CA . TYR A 1 103 ? 2.554 12.226 -6.449 1.00 94.12 103 TYR A CA 1
ATOM 803 C C . TYR A 1 103 ? 1.291 11.940 -7.256 1.00 94.12 103 TYR A C 1
ATOM 805 O O . TYR A 1 103 ? 0.776 10.823 -7.265 1.00 94.12 103 TYR A O 1
ATOM 813 N N . SER A 1 104 ? 0.814 12.959 -7.975 1.00 93.06 104 SER A N 1
ATOM 814 C CA . SER A 1 104 ? -0.243 12.758 -8.960 1.00 93.06 1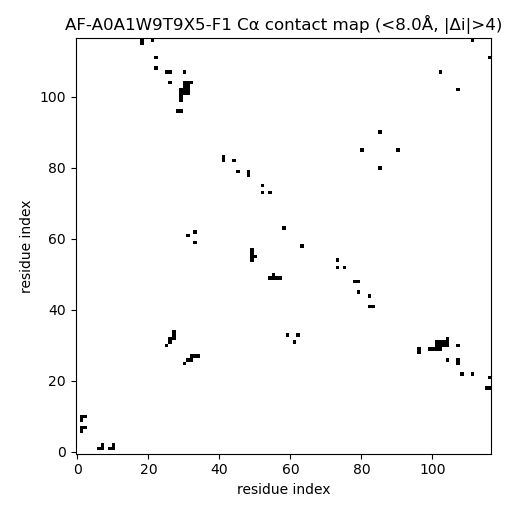04 SER A CA 1
ATOM 815 C C . SER A 1 104 ? 0.240 11.837 -10.079 1.00 93.06 104 SER A C 1
ATOM 817 O O . SER A 1 104 ? 1.430 11.803 -10.418 1.00 93.06 104 SER A O 1
ATOM 819 N N . HIS A 1 105 ? -0.708 11.136 -10.695 1.00 91.31 105 HIS A N 1
ATOM 820 C CA . HIS A 1 105 ? -0.442 10.264 -11.833 1.00 91.31 105 HIS A CA 1
ATOM 821 C C . HIS A 1 105 ? 0.301 11.001 -12.961 1.00 91.31 105 HIS A C 1
ATOM 823 O O . HIS A 1 105 ? 1.327 10.530 -13.447 1.00 91.31 105 HIS A O 1
ATOM 829 N N . GLU A 1 106 ? -0.149 12.210 -13.315 1.00 92.69 106 GLU A N 1
ATOM 830 C CA . GLU A 1 106 ? 0.480 13.029 -14.360 1.00 92.69 106 GLU A CA 1
ATOM 831 C C . GLU A 1 106 ? 1.933 13.401 -14.020 1.00 92.69 106 GLU A C 1
ATOM 833 O O . GLU A 1 106 ? 2.820 13.363 -14.879 1.00 92.69 106 GLU A O 1
ATOM 838 N N . LYS A 1 107 ? 2.209 13.733 -12.751 1.00 93.44 107 LYS A N 1
ATOM 839 C CA . LYS A 1 107 ? 3.563 14.077 -12.312 1.00 93.44 107 LYS A CA 1
ATOM 840 C C . LYS A 1 107 ? 4.500 12.878 -12.434 1.00 93.44 107 LYS A C 1
ATOM 842 O O . LYS A 1 107 ? 5.621 13.055 -12.908 1.00 93.44 107 LYS A O 1
ATOM 847 N N . LEU A 1 108 ? 4.050 11.685 -12.043 1.00 91.88 108 LEU A N 1
ATOM 848 C CA . LEU A 1 108 ? 4.837 10.459 -12.183 1.00 91.88 108 LEU A CA 1
ATOM 849 C C . LEU A 1 108 ? 5.105 10.141 -13.653 1.00 91.88 108 LEU A C 1
ATOM 851 O O . LEU A 1 108 ? 6.265 10.003 -14.021 1.00 91.88 108 LEU A O 1
ATOM 855 N N . GLN A 1 109 ? 4.091 10.185 -14.523 1.00 90.12 109 GLN A N 1
ATOM 856 C CA . GLN A 1 109 ? 4.298 10.002 -15.966 1.00 90.12 109 GLN A CA 1
ATOM 857 C C . GLN A 1 109 ? 5.336 10.975 -16.549 1.00 90.12 109 GLN A C 1
ATOM 859 O O . GLN A 1 109 ? 6.121 10.611 -17.425 1.00 90.12 109 GLN A O 1
ATOM 864 N N . ARG A 1 110 ? 5.352 12.229 -16.082 1.00 92.56 110 ARG A N 1
ATOM 865 C CA . ARG A 1 110 ? 6.332 13.229 -16.525 1.00 92.56 110 ARG A CA 1
ATOM 866 C C . ARG A 1 110 ? 7.752 12.896 -16.060 1.00 92.56 110 ARG A C 1
ATOM 868 O O . ARG A 1 110 ? 8.693 13.198 -16.789 1.00 92.56 110 ARG A O 1
ATOM 875 N N . ILE A 1 111 ? 7.911 12.317 -14.869 1.00 91.00 111 ILE A N 1
ATOM 876 C CA . ILE A 1 111 ? 9.208 11.864 -14.347 1.00 91.00 111 ILE A CA 1
ATOM 877 C C . ILE A 1 111 ? 9.709 10.668 -15.162 1.00 91.00 111 ILE A C 1
ATOM 879 O O . ILE A 1 111 ? 10.830 10.736 -15.660 1.00 91.00 111 ILE A O 1
ATOM 883 N N . GLU A 1 112 ? 8.864 9.657 -15.396 1.00 88.75 112 GLU A N 1
ATOM 884 C CA . GLU A 1 112 ? 9.204 8.482 -16.219 1.00 88.75 112 GLU A CA 1
ATOM 885 C C . GLU A 1 112 ? 9.675 8.885 -17.623 1.00 88.75 112 GLU A C 1
ATOM 887 O O . GLU A 1 112 ? 10.700 8.421 -18.110 1.00 88.75 112 GLU A O 1
ATOM 892 N N . LYS A 1 113 ? 8.972 9.828 -18.267 1.00 86.56 113 LYS A N 1
ATOM 893 C CA . LYS A 1 113 ? 9.350 10.332 -19.600 1.00 86.56 113 LYS A CA 1
ATOM 894 C C . LYS A 1 113 ? 10.689 11.077 -19.610 1.00 86.56 113 LYS A C 1
ATOM 896 O O . LYS A 1 113 ? 11.363 11.088 -20.635 1.00 86.56 113 LYS A O 1
ATOM 901 N N . LYS A 1 114 ? 11.055 11.743 -18.508 1.00 87.62 114 LYS A N 1
ATOM 902 C CA . LYS A 1 114 ? 12.329 12.473 -18.382 1.00 87.62 114 LYS A CA 1
ATOM 903 C C . LYS A 1 114 ? 13.503 11.557 -18.043 1.00 87.62 114 LYS A C 1
ATOM 905 O O . LYS A 1 114 ? 14.635 11.893 -18.379 1.00 87.62 114 LYS A O 1
ATOM 910 N N . HIS A 1 115 ? 13.235 10.434 -17.383 1.00 82.38 115 HIS A N 1
ATOM 911 C CA . HIS A 1 115 ? 14.234 9.468 -16.943 1.00 82.38 115 HIS A CA 1
ATOM 912 C C . HIS A 1 115 ? 13.829 8.047 -17.367 1.00 82.38 115 HIS A C 1
ATOM 914 O O . HIS A 1 115 ? 13.504 7.237 -16.502 1.00 82.38 115 HIS A O 1
ATOM 920 N N . PRO A 1 116 ? 13.822 7.747 -18.681 1.00 73.56 116 PRO A N 1
ATOM 921 C CA . PRO A 1 116 ? 13.464 6.421 -19.166 1.00 73.56 116 PRO A CA 1
ATOM 922 C C . PRO A 1 116 ? 14.484 5.376 -18.692 1.00 73.56 116 PRO A C 1
ATOM 924 O O . PRO A 1 116 ? 15.684 5.657 -18.617 1.00 73.56 116 PRO A O 1
ATOM 927 N N . HIS A 1 117 ? 13.976 4.191 -18.361 1.00 62.56 117 HIS A N 1
ATOM 928 C CA . HIS A 1 117 ? 14.735 3.042 -17.867 1.00 62.56 117 HIS A CA 1
ATOM 929 C C . HIS A 1 117 ? 15.244 2.137 -18.988 1.00 62.56 117 HIS A C 1
ATOM 931 O O . HIS A 1 117 ? 14.541 2.025 -20.020 1.00 62.56 117 HIS A O 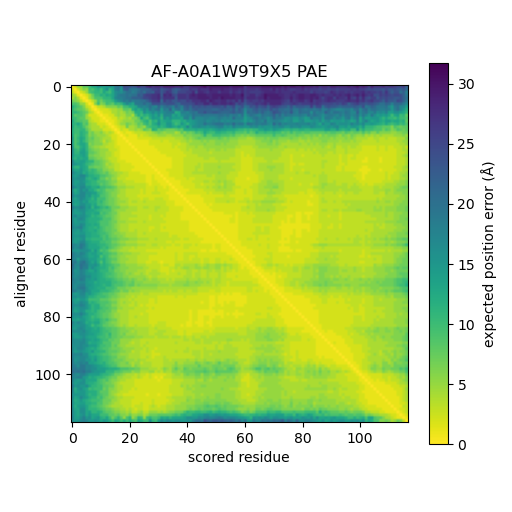1
#

Mean predicted aligned error: 6.57 Å

Secondary structure (DSSP, 8-state):
-TTTTT-HHHHHHHHHHHHHHHHHHHHHHHS----GGGGTTTGGGHHHHHHHHT-S----TTS-S---TT------HHHHHHTT---HHHHHHHHHHTTPPPPPHHHHHHHHHHS--